Protein AF-A0A957UXJ2-F1 (afdb_monomer)

Sequence (69 aa):
MNAPELSLWYSAPATTWVEALPVGNGRLGAMVFGGIAQERLQLNEDTLWSGGPRAGDNPAARDVLPAVR

Solvent-accessible surface area (backbone atoms only — not comparable to full-at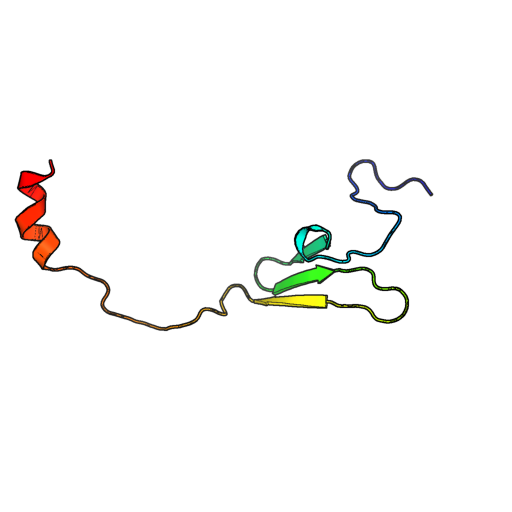om values): 4758 Å² total; per-residue (Å²): 134,85,71,63,97,87,64,92,82,73,98,66,56,40,90,52,76,91,64,27,49,80,48,69,77,86,47,50,37,36,34,45,22,67,35,87,94,60,71,49,73,50,77,48,52,76,79,79,64,88,83,73,96,70,92,79,79,62,79,69,52,70,77,50,47,77,83,75,108

Radius of gyration: 21.95 Å; Cα contacts (8 Å, |Δi|>4): 63; chains: 1; bounding box: 36×28×62 Å

pLDDT: mean 95.0, std 7.01, range [53.19, 98.69]

Mean predicted aligned error: 5.38 Å

Nearest PDB structures (foldseek):
  8soj-assembly1_B  TM=4.320E-01  e=7.307E+00  Enterovirus A71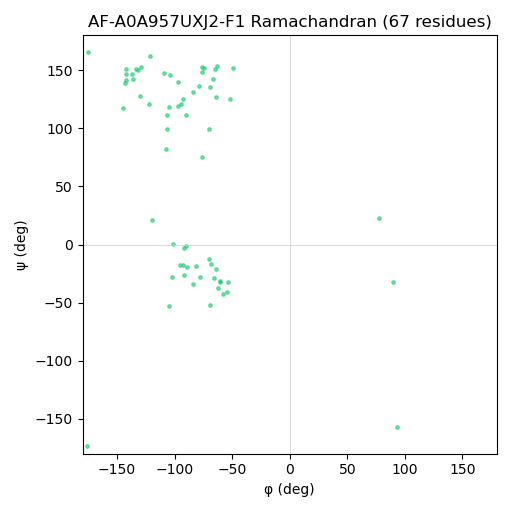
  5x22-assemb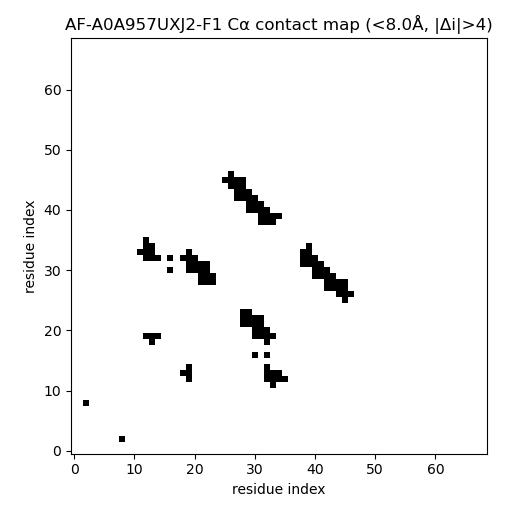ly1_D  TM=5.313E-01  e=8.832E+00  Thermus thermophilus HB8

Foldseek 3Di:
DDDPPPDDDDPDFAPDQVPFDWDDDVAKIWTWGPDDVDTDIDIDGPPPDPDDDDDPDDPCCVVCVVVVD

Secondary structure (DSSP, 8-state):
----SS----SS--SSGGGSEEEE-SSEEEEE---SSS--EEEEETT--SS-------TTHHHHHHHH-

Structure (mmCIF, N/CA/C/O backbone):
data_AF-A0A957UXJ2-F1
#
_entry.id   AF-A0A957UXJ2-F1
#
loop_
_atom_site.group_PDB
_atom_site.id
_atom_site.type_symbol
_atom_site.label_atom_id
_atom_site.label_alt_id
_atom_site.label_comp_id
_atom_site.label_asym_id
_atom_site.label_entity_id
_atom_site.label_seq_id
_atom_site.pdbx_PDB_ins_code
_atom_site.Cartn_x
_atom_site.Cartn_y
_atom_site.Cartn_z
_atom_site.occupancy
_atom_site.B_iso_or_equiv
_atom_site.auth_seq_id
_atom_site.auth_comp_id
_atom_site.auth_asym_id
_atom_site.auth_atom_id
_atom_site.pdbx_PDB_model_num
ATOM 1 N N . MET A 1 1 ? -19.490 9.288 21.527 1.00 53.19 1 MET A N 1
ATOM 2 C CA . MET A 1 1 ? -18.090 9.659 21.235 1.00 53.19 1 MET A CA 1
ATOM 3 C C . MET A 1 1 ? -18.118 10.454 19.947 1.00 53.19 1 MET A C 1
ATOM 5 O O . MET A 1 1 ? -18.591 9.909 18.960 1.00 53.19 1 MET A O 1
ATOM 9 N N . ASN A 1 2 ? -17.718 11.726 19.966 1.00 73.06 2 ASN A N 1
ATOM 10 C CA . ASN A 1 2 ? -17.654 12.527 18.742 1.00 73.06 2 ASN A CA 1
ATOM 11 C C . ASN A 1 2 ? -16.254 12.357 18.158 1.00 73.06 2 ASN A C 1
ATOM 13 O O . ASN A 1 2 ? -15.279 12.776 18.778 1.00 73.06 2 ASN A O 1
ATOM 17 N N . ALA A 1 3 ? -16.162 11.680 17.015 1.00 72.81 3 ALA A N 1
ATOM 18 C CA . ALA A 1 3 ? -14.930 11.643 16.246 1.00 72.81 3 ALA A CA 1
ATOM 19 C C . ALA A 1 3 ? -14.604 13.063 15.728 1.00 72.81 3 ALA A C 1
ATOM 21 O O . ALA A 1 3 ? -15.531 13.859 15.545 1.00 72.81 3 ALA A O 1
ATOM 22 N N . PRO A 1 4 ? -13.318 13.399 15.520 1.00 85.38 4 PRO A N 1
ATOM 23 C CA . PRO A 1 4 ? -12.920 14.632 14.843 1.00 85.38 4 PRO A CA 1
ATOM 24 C C . PRO A 1 4 ? -13.681 14.835 13.525 1.00 85.38 4 PRO A C 1
ATOM 26 O O . PRO A 1 4 ? -14.051 13.864 12.869 1.00 85.38 4 PRO A O 1
ATOM 29 N N . GLU A 1 5 ? -13.861 16.092 13.109 1.00 90.12 5 GLU A N 1
ATOM 30 C CA . GLU A 1 5 ? -14.607 16.460 11.889 1.00 90.12 5 GLU A CA 1
ATOM 31 C C . GLU A 1 5 ? -14.102 15.727 10.631 1.00 90.12 5 GLU A 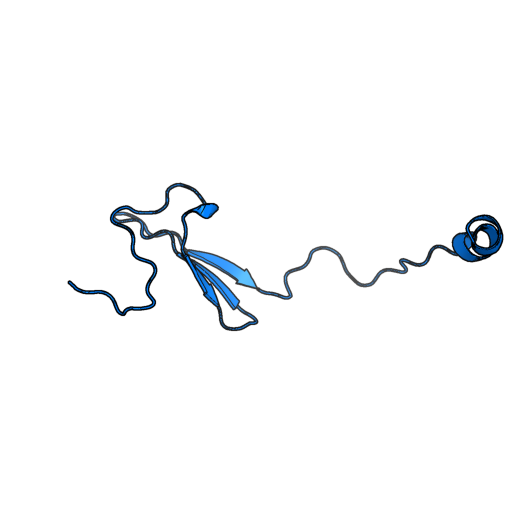C 1
ATOM 33 O O . GLU A 1 5 ? -14.885 15.361 9.759 1.00 90.12 5 GLU A O 1
ATOM 38 N N . LEU A 1 6 ? -12.800 15.434 10.576 1.00 94.50 6 LEU A N 1
ATOM 39 C CA . LEU A 1 6 ? -12.179 14.626 9.531 1.00 94.50 6 LEU A CA 1
ATOM 40 C C . LEU A 1 6 ? -11.794 13.259 10.093 1.00 94.50 6 LEU A C 1
ATOM 42 O O . LEU A 1 6 ? -10.660 13.029 10.511 1.00 94.50 6 LEU A O 1
ATOM 46 N N . SER A 1 7 ? -12.756 12.344 10.152 1.00 94.88 7 SER A N 1
ATOM 47 C CA . SER A 1 7 ? -12.525 10.968 10.590 1.00 94.88 7 SER A CA 1
ATOM 48 C C . SER A 1 7 ? -13.367 9.985 9.799 1.00 94.88 7 SER A C 1
ATOM 50 O O . SER A 1 7 ? -14.545 10.213 9.539 1.00 94.88 7 SER A O 1
ATOM 52 N N . LEU A 1 8 ? -12.750 8.857 9.457 1.00 95.38 8 LEU A N 1
ATOM 53 C CA . LEU A 1 8 ? -13.444 7.684 8.947 1.00 95.38 8 LEU A CA 1
ATOM 54 C C . LEU A 1 8 ? -13.658 6.730 10.125 1.00 95.38 8 LEU A C 1
ATOM 56 O O . LEU A 1 8 ? -12.694 6.301 10.757 1.00 95.38 8 LEU A O 1
ATOM 60 N N . TRP A 1 9 ? -14.917 6.433 10.444 1.00 95.62 9 TRP A N 1
ATOM 61 C CA . TRP A 1 9 ? -15.297 5.575 11.566 1.00 95.62 9 TRP A CA 1
ATOM 62 C C . TRP A 1 9 ? -16.392 4.597 11.150 1.00 95.62 9 TRP A C 1
ATOM 64 O O . TRP A 1 9 ? -17.308 4.964 10.414 1.00 95.62 9 TRP A O 1
ATOM 74 N N . TYR A 1 10 ? -16.317 3.369 11.663 1.00 96.12 10 TYR A N 1
ATOM 75 C CA . TYR A 1 10 ? -17.211 2.272 11.299 1.00 96.12 10 TYR A CA 1
ATOM 76 C C . TYR A 1 10 ? -17.635 1.504 12.550 1.00 96.12 10 TYR A C 1
ATOM 78 O O . TYR A 1 10 ? -16.882 1.391 13.517 1.00 96.12 10 TYR A O 1
ATOM 86 N N . SER A 1 11 ? -18.862 0.986 12.546 1.00 97.06 11 SER A N 1
ATOM 87 C CA . SER A 1 11 ? -19.440 0.242 13.672 1.00 97.06 11 SER A CA 1
ATOM 88 C C . SER A 1 11 ? -19.182 -1.266 13.617 1.00 97.06 11 SER A C 1
ATOM 90 O O . SER A 1 11 ? -19.608 -1.981 14.523 1.00 97.06 11 SER A O 1
ATOM 92 N N . ALA A 1 12 ? -18.503 -1.755 12.577 1.00 97.69 12 ALA A N 1
ATOM 93 C CA . ALA A 1 12 ? -18.192 -3.164 12.387 1.00 97.69 12 ALA A CA 1
ATOM 94 C C . ALA A 1 12 ? -16.784 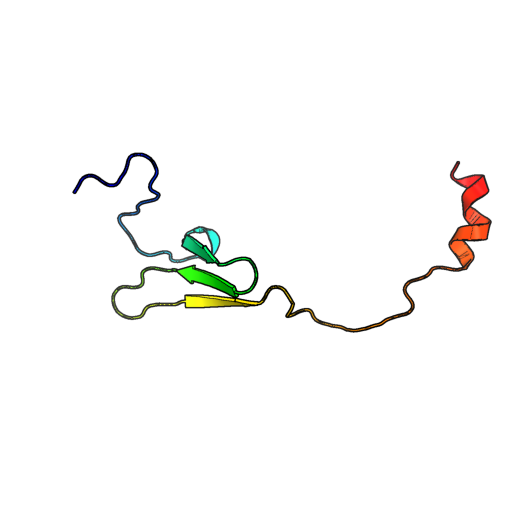-3.349 11.786 1.00 97.69 12 ALA A C 1
ATOM 96 O O . ALA A 1 12 ? -16.327 -2.468 11.052 1.00 97.69 12 ALA A O 1
ATOM 97 N N . PRO A 1 13 ? -16.108 -4.479 12.074 1.00 98.31 13 PRO A N 1
ATOM 98 C CA . PRO A 1 13 ? -14.847 -4.840 11.431 1.00 98.31 13 PRO A CA 1
ATOM 99 C C . PRO A 1 13 ? -14.995 -5.054 9.922 1.00 98.31 13 PRO A C 1
ATOM 101 O O . PRO A 1 13 ? -16.047 -5.489 9.450 1.00 98.31 13 PRO A O 1
ATOM 104 N N . ALA A 1 14 ? -13.909 -4.842 9.185 1.00 98.19 14 ALA A N 1
ATOM 105 C CA . ALA A 1 14 ? -13.827 -5.166 7.769 1.00 98.19 14 ALA A CA 1
ATOM 106 C C . ALA A 1 14 ? -13.830 -6.688 7.548 1.00 98.19 14 ALA A C 1
ATOM 108 O O . ALA A 1 14 ? -13.096 -7.439 8.196 1.00 98.19 14 ALA A O 1
ATOM 109 N N . THR A 1 15 ? -14.614 -7.143 6.575 1.00 97.06 15 THR A N 1
ATOM 110 C CA . THR A 1 15 ? -14.643 -8.540 6.110 1.00 97.06 15 THR A CA 1
ATOM 111 C C . THR A 1 15 ? -13.873 -8.710 4.802 1.00 97.06 15 THR A C 1
ATOM 113 O O . THR A 1 15 ? -13.285 -9.765 4.545 1.00 97.06 15 THR A O 1
ATOM 116 N N . THR A 1 16 ? -13.803 -7.647 3.999 1.00 97.81 16 THR A N 1
ATOM 117 C CA . THR A 1 16 ? -13.074 -7.600 2.730 1.00 97.81 16 THR A CA 1
ATOM 118 C C . THR A 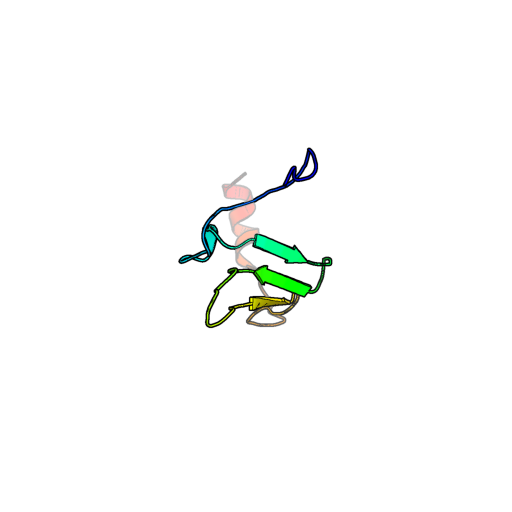1 16 ? -12.014 -6.504 2.734 1.00 97.81 16 THR A C 1
ATOM 120 O O . THR A 1 16 ? -12.010 -5.607 3.571 1.00 97.81 16 THR A O 1
ATOM 123 N N . TRP A 1 17 ? -11.057 -6.590 1.809 1.00 97.44 17 TRP A N 1
ATOM 124 C CA . TRP A 1 17 ? -9.921 -5.665 1.768 1.00 97.44 17 TRP A CA 1
ATOM 125 C C . TRP A 1 17 ? -10.324 -4.206 1.534 1.00 97.44 17 TRP A C 1
ATOM 127 O O . TRP A 1 17 ? -9.748 -3.315 2.146 1.00 97.44 17 TRP A O 1
ATOM 137 N N . VAL A 1 18 ? -11.338 -3.971 0.700 1.00 97.31 18 VAL A N 1
ATOM 138 C CA . VAL A 1 18 ? -11.812 -2.619 0.356 1.00 97.31 18 VAL A CA 1
ATOM 139 C C . VAL A 1 18 ? -12.515 -1.903 1.517 1.00 97.31 18 VAL A C 1
ATOM 141 O O . VAL A 1 18 ? -12.745 -0.703 1.433 1.00 97.31 18 VAL A O 1
ATOM 144 N N . GLU A 1 19 ? -12.844 -2.623 2.593 1.00 98.19 19 GLU A N 1
ATOM 145 C CA . GLU A 1 19 ? -13.432 -2.075 3.823 1.00 98.19 19 GLU A CA 1
ATOM 146 C C . GLU A 1 19 ? -12.369 -1.717 4.875 1.00 98.19 19 GLU A C 1
ATOM 148 O O . GLU A 1 19 ? -12.658 -0.987 5.821 1.00 98.19 19 GLU A O 1
ATOM 153 N N . ALA A 1 20 ? -11.147 -2.247 4.744 1.00 98.44 20 ALA A N 1
ATOM 154 C CA . ALA A 1 20 ? -10.070 -2.018 5.700 1.00 98.44 20 ALA A CA 1
ATOM 155 C C . ALA A 1 20 ? -9.481 -0.606 5.555 1.00 98.44 20 ALA A C 1
ATOM 157 O O . ALA A 1 20 ? -9.472 -0.021 4.471 1.00 98.44 20 ALA A O 1
ATOM 158 N N . LEU A 1 21 ? -8.953 -0.057 6.651 1.00 98.50 21 LEU A N 1
ATOM 159 C CA . LEU A 1 21 ? -8.459 1.321 6.674 1.00 98.50 21 LEU A CA 1
ATOM 160 C C . LEU A 1 21 ? -6.962 1.390 6.351 1.00 98.50 21 LEU A C 1
ATOM 162 O O . LEU A 1 21 ? -6.177 0.727 7.037 1.00 98.50 21 LEU A O 1
ATOM 166 N N . PRO A 1 22 ? -6.550 2.185 5.344 1.00 98.31 22 PRO A N 1
ATOM 167 C CA . PRO A 1 22 ? -5.148 2.325 4.983 1.00 98.31 22 PRO A CA 1
ATOM 168 C C . PRO A 1 22 ? -4.413 3.263 5.943 1.00 98.31 22 PRO A C 1
ATOM 170 O O . PRO A 1 22 ? -4.877 4.361 6.254 1.00 98.31 22 PRO A O 1
ATOM 173 N N . VAL A 1 23 ? -3.211 2.861 6.343 1.00 98.50 23 VAL A N 1
ATOM 174 C CA . VAL A 1 23 ? -2.220 3.713 7.013 1.00 98.50 23 VAL A CA 1
ATOM 175 C C . VAL A 1 23 ? -0.860 3.532 6.346 1.00 98.50 23 VAL A C 1
ATOM 177 O O . VAL A 1 23 ? -0.556 2.453 5.838 1.00 98.50 23 VAL A O 1
ATOM 180 N N . GLY A 1 24 ? -0.017 4.564 6.344 1.00 98.25 24 GLY A N 1
ATOM 181 C CA . GLY A 1 24 ? 1.322 4.451 5.771 1.00 98.25 24 GLY A CA 1
ATOM 182 C C . GLY A 1 24 ? 2.191 5.689 5.954 1.00 98.25 24 GLY A C 1
ATOM 183 O O . GLY A 1 24 ? 1.705 6.761 6.307 1.00 98.25 24 GLY A O 1
ATOM 184 N N . ASN A 1 25 ? 3.492 5.523 5.713 1.00 98.50 25 ASN A N 1
ATOM 185 C CA . ASN A 1 25 ? 4.503 6.584 5.823 1.00 98.50 25 ASN A CA 1
ATOM 186 C C . ASN A 1 25 ? 5.234 6.863 4.497 1.00 98.50 25 ASN A C 1
ATOM 188 O O . ASN A 1 25 ? 6.352 7.372 4.497 1.00 98.50 25 ASN A O 1
ATOM 192 N N . GLY A 1 26 ? 4.626 6.478 3.374 1.00 97.69 26 GLY A N 1
ATOM 193 C CA . GLY A 1 26 ? 5.214 6.564 2.037 1.00 97.69 26 GLY A CA 1
ATOM 194 C C . GLY A 1 26 ? 6.009 5.324 1.625 1.00 97.69 26 GLY A C 1
ATOM 195 O O . GLY A 1 26 ? 5.962 4.978 0.455 1.00 97.69 26 GLY A O 1
ATOM 196 N N . ARG A 1 27 ? 6.652 4.622 2.572 1.00 98.25 27 ARG A N 1
ATOM 197 C CA . ARG A 1 27 ? 7.420 3.390 2.306 1.00 98.25 27 ARG A CA 1
ATOM 198 C C . ARG A 1 27 ? 6.692 2.128 2.765 1.00 98.25 27 ARG A C 1
ATOM 200 O O . ARG A 1 27 ? 6.504 1.182 2.012 1.00 98.25 27 ARG A O 1
ATOM 207 N N . LEU A 1 28 ? 6.277 2.114 4.029 1.00 98.62 28 LEU A N 1
ATOM 208 C CA . LEU A 1 28 ? 5.478 1.041 4.610 1.00 98.62 28 LEU A CA 1
ATOM 209 C C . LEU A 1 28 ? 4.003 1.426 4.592 1.00 98.62 28 LEU A C 1
ATOM 211 O O . LEU A 1 28 ? 3.648 2.567 4.905 1.00 98.62 28 LEU A O 1
ATOM 215 N N . GLY A 1 29 ? 3.162 0.445 4.278 1.00 98.50 29 GLY A N 1
ATOM 216 C CA . GLY A 1 29 ? 1.711 0.549 4.340 1.00 98.50 29 GLY A CA 1
ATOM 217 C C . GLY A 1 29 ? 1.100 -0.608 5.120 1.00 98.50 29 GLY A C 1
ATOM 218 O O . GLY A 1 29 ? 1.667 -1.702 5.175 1.00 98.50 29 GLY A O 1
ATOM 219 N N . ALA A 1 30 ? -0.065 -0.370 5.713 1.00 98.62 30 ALA A N 1
ATOM 220 C CA . ALA A 1 30 ? -0.892 -1.423 6.272 1.00 98.62 30 ALA A CA 1
ATOM 221 C C . ALA A 1 30 ? -2.381 -1.159 6.036 1.00 98.62 30 ALA A C 1
ATOM 223 O O . ALA A 1 30 ? -2.829 -0.014 6.069 1.00 98.62 30 ALA A O 1
ATOM 224 N N . MET A 1 31 ? -3.140 -2.235 5.856 1.00 98.69 31 MET A N 1
ATOM 225 C CA . MET A 1 31 ? -4.602 -2.224 5.856 1.00 98.69 31 MET A CA 1
ATOM 226 C C . MET A 1 31 ? -5.095 -2.818 7.174 1.00 98.69 31 MET A C 1
ATOM 228 O O . MET A 1 31 ? -4.801 -3.981 7.471 1.00 98.69 31 MET A O 1
ATOM 232 N N . VAL A 1 32 ? -5.819 -2.017 7.958 1.00 98.62 32 VAL A N 1
ATOM 233 C CA . VAL A 1 32 ? -6.320 -2.367 9.297 1.00 98.62 32 VAL A CA 1
ATOM 234 C C . VAL A 1 32 ? -7.749 -2.896 9.201 1.00 98.62 32 VAL A C 1
ATOM 236 O O . VAL A 1 32 ? -8.631 -2.179 8.727 1.00 98.62 32 VAL A O 1
ATOM 239 N N . PHE A 1 33 ? -7.987 -4.133 9.651 1.00 98.62 33 PHE A N 1
ATOM 240 C CA . PHE A 1 33 ? -9.296 -4.783 9.527 1.00 98.62 33 PHE A CA 1
ATOM 241 C C . PHE A 1 33 ? -10.214 -4.582 10.742 1.00 98.62 33 PHE A C 1
ATOM 243 O O . PHE A 1 33 ? -11.434 -4.606 10.584 1.00 98.62 33 PHE A O 1
ATOM 250 N N . GLY A 1 34 ? -9.674 -4.360 11.940 1.00 98.31 34 GLY A N 1
ATOM 251 C CA . GLY A 1 34 ? -10.465 -4.123 13.151 1.00 98.31 34 GLY A CA 1
ATOM 252 C C . GLY A 1 34 ? -11.074 -5.395 13.749 1.00 98.31 34 GLY A C 1
ATOM 253 O O . GLY A 1 34 ? -12.101 -5.325 14.424 1.00 98.31 34 GLY A O 1
ATOM 254 N N . GLY A 1 35 ? -10.508 -6.570 13.458 1.00 97.75 35 GLY A N 1
ATOM 255 C CA . GLY A 1 35 ? -11.060 -7.856 13.891 1.00 97.75 35 GLY A CA 1
ATOM 256 C C . GLY A 1 35 ? -11.064 -8.016 15.418 1.00 97.75 35 GLY A C 1
ATOM 257 O O . GLY A 1 35 ? -10.032 -7.884 16.065 1.00 97.75 35 GLY A O 1
ATOM 258 N N . ILE A 1 36 ? -12.227 -8.339 16.001 1.00 97.19 36 ILE A N 1
ATOM 259 C CA . ILE A 1 36 ? -12.429 -8.335 17.465 1.00 97.19 36 ILE A CA 1
ATOM 260 C C . ILE A 1 36 ? -11.656 -9.466 18.160 1.00 97.19 36 ILE A C 1
ATOM 262 O O . ILE A 1 36 ? -10.935 -9.227 19.123 1.00 97.19 36 ILE A O 1
ATOM 266 N N . ALA A 1 37 ? -11.829 -10.709 17.699 1.00 97.75 37 ALA A N 1
ATOM 267 C CA . ALA A 1 37 ? -11.157 -11.872 18.288 1.00 97.75 37 ALA A CA 1
ATOM 268 C C . ALA A 1 37 ? -9.737 -12.062 17.738 1.00 97.75 37 ALA A C 1
ATOM 270 O O . ALA A 1 37 ? -8.841 -12.515 18.446 1.00 97.75 37 ALA A O 1
ATOM 271 N N . GLN A 1 38 ? -9.546 -11.722 16.464 1.00 97.62 38 GLN A N 1
ATOM 272 C CA . GLN A 1 38 ? -8.268 -11.789 15.778 1.00 97.62 38 GLN A CA 1
ATOM 273 C C . GLN A 1 38 ? -8.176 -10.622 14.801 1.00 97.62 38 GLN A C 1
ATOM 275 O O . GLN A 1 38 ? -8.959 -10.532 13.856 1.00 97.62 38 GLN A O 1
ATOM 280 N N . GLU A 1 39 ? -7.199 -9.754 15.025 1.00 97.81 39 GLU A N 1
ATOM 281 C CA . GLU A 1 39 ? -6.884 -8.673 14.103 1.00 97.81 39 GLU A CA 1
ATOM 282 C C . GLU A 1 39 ? -6.115 -9.210 12.888 1.00 97.81 39 GLU A C 1
ATOM 284 O O . GLU A 1 39 ? -5.317 -10.147 12.989 1.00 97.81 39 GLU A O 1
ATOM 289 N N . ARG A 1 40 ? -6.322 -8.571 11.736 1.00 98.38 40 ARG A N 1
ATOM 290 C CA . ARG A 1 40 ? -5.501 -8.740 10.546 1.00 98.38 40 ARG A CA 1
ATOM 291 C C . ARG A 1 40 ? -4.932 -7.391 10.137 1.00 98.38 40 ARG A C 1
ATOM 293 O O . ARG A 1 40 ? -5.664 -6.483 9.772 1.00 98.38 40 ARG A O 1
ATOM 300 N N . LEU A 1 41 ? -3.608 -7.310 10.089 1.00 98.44 41 LEU A N 1
ATOM 301 C CA . LEU A 1 41 ? -2.901 -6.234 9.406 1.00 98.44 41 LEU A CA 1
ATOM 302 C C . LEU A 1 41 ? -2.313 -6.807 8.122 1.00 98.44 41 LEU A C 1
ATOM 304 O O . LEU A 1 41 ? -1.421 -7.654 8.174 1.00 98.44 41 LEU A O 1
ATOM 308 N N . GLN A 1 42 ? -2.827 -6.385 6.969 1.00 98.25 42 GLN A N 1
ATOM 309 C CA . GLN A 1 42 ? -2.153 -6.687 5.706 1.00 98.25 42 GLN A CA 1
ATOM 310 C C . GLN A 1 42 ? -1.072 -5.636 5.475 1.00 98.25 42 GLN A C 1
ATOM 312 O O . GLN A 1 42 ? -1.365 -4.455 5.609 1.00 98.25 42 GLN A O 1
ATOM 317 N N . LEU A 1 43 ? 0.147 -6.060 5.143 1.00 98.50 43 LEU A N 1
ATOM 318 C CA . LEU A 1 43 ? 1.312 -5.182 5.037 1.00 98.50 43 LEU A CA 1
ATOM 319 C C . LEU A 1 43 ? 1.750 -4.986 3.583 1.00 98.50 43 LEU A C 1
ATOM 321 O O . LEU A 1 43 ? 1.676 -5.912 2.775 1.00 98.50 43 LEU A O 1
ATOM 325 N N . ASN A 1 44 ? 2.286 -3.802 3.298 1.00 98.44 44 ASN A N 1
ATOM 326 C CA . ASN A 1 44 ? 2.918 -3.446 2.033 1.00 98.44 44 ASN A CA 1
ATOM 327 C C . ASN A 1 44 ? 4.260 -2.740 2.275 1.00 98.44 44 ASN A C 1
ATOM 329 O O . ASN A 1 44 ? 4.446 -2.045 3.277 1.00 98.44 44 ASN A O 1
ATOM 333 N N . GLU A 1 45 ? 5.170 -2.901 1.317 1.00 98.44 45 GLU A N 1
ATOM 334 C CA . GLU A 1 45 ? 6.427 -2.161 1.191 1.00 98.44 45 GLU A CA 1
ATOM 335 C C . GLU A 1 45 ? 6.498 -1.660 -0.258 1.00 98.44 45 GLU A C 1
ATOM 337 O O . GLU A 1 45 ? 6.243 -2.436 -1.183 1.00 98.44 45 GLU A O 1
ATOM 342 N N . ASP A 1 46 ? 6.728 -0.364 -0.453 1.00 98.12 46 ASP A N 1
ATOM 343 C CA . ASP A 1 46 ? 6.600 0.323 -1.745 1.00 98.12 46 ASP A CA 1
ATOM 344 C C . ASP A 1 46 ? 7.581 -0.169 -2.818 1.00 98.12 46 ASP A C 1
ATOM 346 O O . ASP A 1 46 ? 7.309 -0.016 -4.011 1.00 98.12 46 ASP A O 1
ATOM 350 N N . THR A 1 47 ? 8.688 -0.797 -2.419 1.00 97.38 47 THR A N 1
ATOM 351 C CA . THR A 1 47 ? 9.708 -1.354 -3.312 1.00 97.38 47 THR A CA 1
ATOM 352 C C . THR A 1 47 ? 9.616 -2.869 -3.492 1.00 97.38 47 THR A C 1
ATOM 354 O O . THR A 1 47 ? 10.392 -3.432 -4.271 1.00 97.38 47 THR A O 1
ATOM 357 N N . LEU A 1 48 ? 8.650 -3.547 -2.860 1.00 97.69 48 LEU A N 1
ATOM 358 C CA . LEU A 1 48 ? 8.457 -4.991 -3.016 1.00 97.69 48 LEU A CA 1
ATOM 359 C C . LEU A 1 48 ? 7.781 -5.337 -4.352 1.00 97.69 48 LEU A C 1
ATOM 361 O O . LEU A 1 48 ? 6.606 -5.699 -4.419 1.00 97.69 48 LEU A O 1
ATOM 365 N N . TRP A 1 49 ? 8.556 -5.247 -5.428 1.00 96.88 49 TRP A N 1
ATOM 366 C CA . TRP A 1 49 ? 8.133 -5.580 -6.783 1.00 96.88 49 TRP A CA 1
ATOM 367 C C . TRP A 1 49 ? 8.696 -6.927 -7.228 1.00 96.88 49 TRP A C 1
ATOM 369 O O . TRP A 1 49 ? 9.821 -7.301 -6.902 1.00 96.88 49 TRP A O 1
ATOM 379 N N . SER A 1 50 ? 7.916 -7.655 -8.027 1.00 95.88 50 SER A N 1
ATOM 380 C CA . SER A 1 50 ? 8.418 -8.825 -8.746 1.00 95.88 50 SER A CA 1
ATOM 381 C C . SER A 1 50 ? 9.255 -8.411 -9.957 1.00 95.88 50 SER A C 1
ATOM 383 O O . SER A 1 50 ? 8.971 -7.398 -10.595 1.00 95.88 50 SER A O 1
ATOM 385 N N . GLY A 1 51 ? 10.198 -9.262 -10.352 1.00 94.56 51 GLY A N 1
ATOM 386 C CA . GLY A 1 51 ? 11.062 -9.023 -11.506 1.00 94.56 51 GLY A CA 1
ATOM 387 C C . GLY A 1 51 ? 12.377 -8.356 -11.112 1.00 94.56 51 GLY A C 1
ATOM 388 O O . GLY A 1 51 ? 12.844 -8.491 -9.985 1.00 94.56 51 GLY A O 1
ATOM 389 N N . GLY A 1 52 ? 13.007 -7.682 -12.070 1.00 94.38 52 GLY A N 1
ATOM 390 C CA . GLY A 1 52 ? 14.298 -7.032 -11.881 1.00 94.38 52 GLY A CA 1
ATOM 391 C C . GLY A 1 52 ? 14.726 -6.265 -13.131 1.00 94.38 52 GLY A C 1
ATOM 392 O O . GLY A 1 52 ? 13.942 -6.162 -14.081 1.00 94.38 52 GLY A O 1
ATOM 393 N N . PRO A 1 53 ? 15.959 -5.732 -13.155 1.00 95.44 53 PRO A N 1
ATOM 394 C CA . PRO A 1 53 ? 16.487 -5.025 -14.313 1.00 95.44 53 PRO A CA 1
ATOM 395 C C . PRO A 1 53 ? 16.353 -5.861 -15.590 1.00 95.44 53 PRO A C 1
ATOM 397 O O . PRO A 1 53 ? 16.805 -7.005 -15.655 1.00 95.44 53 PRO A O 1
ATOM 400 N N . ARG A 1 54 ? 15.718 -5.286 -16.612 1.00 93.31 54 ARG A N 1
ATOM 401 C CA . ARG A 1 54 ? 15.467 -5.940 -17.897 1.00 93.31 54 ARG A CA 1
ATOM 402 C C . ARG A 1 54 ? 15.619 -4.931 -19.031 1.00 93.31 54 ARG A C 1
ATOM 404 O O . ARG A 1 54 ? 15.151 -3.802 -18.920 1.00 93.31 54 ARG A O 1
ATOM 411 N N . ALA A 1 55 ? 16.193 -5.375 -20.149 1.00 90.25 55 ALA A N 1
ATOM 412 C CA . ALA A 1 55 ? 16.114 -4.652 -21.414 1.00 90.25 55 ALA A CA 1
ATOM 413 C C . ALA A 1 55 ? 14.673 -4.733 -21.952 1.00 90.25 55 ALA A C 1
ATOM 415 O O . ALA A 1 55 ? 14.237 -5.771 -22.456 1.00 90.25 55 ALA A O 1
ATOM 416 N N . GLY A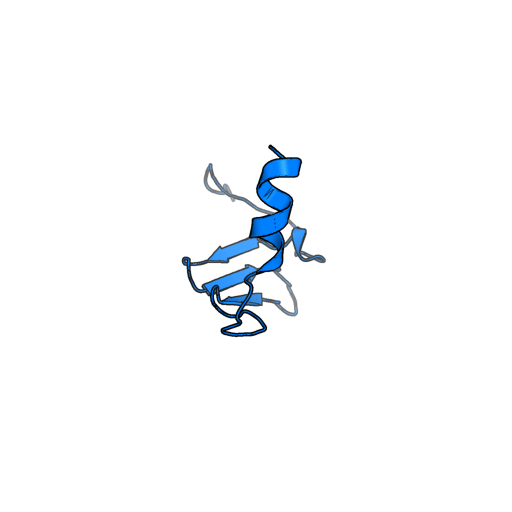 1 56 ? 13.903 -3.665 -21.732 1.00 92.06 56 GLY A N 1
ATOM 417 C CA . GLY A 1 56 ? 12.497 -3.547 -22.136 1.00 92.06 56 GLY A CA 1
ATOM 418 C C . GLY A 1 56 ? 12.289 -2.916 -23.512 1.00 92.06 56 GLY A C 1
ATOM 419 O O . GLY A 1 56 ? 11.150 -2.829 -23.964 1.00 92.06 56 GLY A O 1
ATOM 420 N N . ASP A 1 57 ? 13.367 -2.482 -24.164 1.00 95.12 57 ASP A N 1
ATOM 421 C CA . ASP A 1 57 ? 13.293 -1.772 -25.434 1.00 95.12 57 ASP A CA 1
ATOM 422 C C . ASP A 1 57 ? 12.765 -2.678 -26.548 1.00 95.12 57 ASP A C 1
ATOM 424 O O . ASP A 1 57 ? 13.105 -3.860 -26.635 1.00 95.12 57 ASP A O 1
ATOM 428 N N . ASN A 1 58 ? 11.957 -2.098 -27.437 1.00 95.44 58 ASN A N 1
ATOM 429 C CA . ASN A 1 58 ? 11.546 -2.730 -28.685 1.00 95.44 58 ASN A CA 1
ATOM 430 C C . ASN A 1 58 ? 12.283 -2.066 -29.864 1.00 95.44 58 ASN A C 1
ATOM 432 O O . ASN A 1 58 ? 11.840 -1.011 -30.326 1.00 95.44 58 ASN A O 1
ATOM 436 N N . PRO A 1 59 ? 13.369 -2.663 -30.393 1.00 94.00 59 PRO A N 1
ATOM 437 C CA . PRO A 1 59 ? 14.143 -2.070 -31.485 1.00 94.00 59 PRO A CA 1
ATOM 438 C C . PRO A 1 59 ? 13.329 -1.845 -32.765 1.00 94.00 59 PRO A C 1
ATOM 440 O O . PRO A 1 59 ? 13.552 -0.859 -33.465 1.00 94.00 59 PRO A O 1
ATOM 443 N N . ALA A 1 60 ? 12.341 -2.706 -33.037 1.00 94.19 60 ALA A N 1
ATOM 444 C CA . ALA A 1 60 ? 11.487 -2.603 -34.220 1.00 94.19 60 ALA A CA 1
ATOM 445 C C .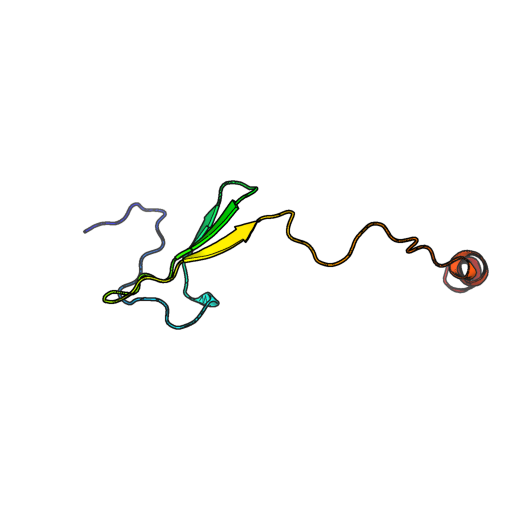 ALA A 1 60 ? 10.550 -1.383 -34.178 1.00 94.19 60 ALA A C 1
ATOM 447 O O . ALA A 1 60 ? 10.034 -0.961 -35.211 1.00 94.19 60 ALA A O 1
ATOM 448 N N . ALA A 1 61 ? 10.345 -0.776 -33.002 1.00 95.31 61 ALA A N 1
ATOM 449 C CA . ALA A 1 61 ? 9.513 0.417 -32.872 1.00 95.31 61 ALA A CA 1
ATOM 450 C C . ALA A 1 61 ? 10.046 1.590 -33.710 1.00 95.31 61 ALA A C 1
ATOM 452 O O . ALA A 1 61 ? 9.258 2.387 -34.220 1.00 95.31 61 ALA A O 1
ATOM 453 N N . ARG A 1 62 ? 11.372 1.676 -33.900 1.00 94.56 62 ARG A N 1
ATOM 454 C CA . ARG A 1 62 ? 12.004 2.713 -34.726 1.00 94.56 62 ARG A CA 1
ATOM 455 C C . ARG A 1 62 ? 11.481 2.697 -36.160 1.00 94.56 62 ARG A C 1
ATOM 457 O O . ARG A 1 62 ? 11.221 3.761 -36.718 1.00 94.56 62 ARG A O 1
ATOM 464 N N . ASP A 1 63 ? 11.335 1.510 -36.732 1.00 96.00 63 ASP A N 1
ATOM 465 C CA . ASP A 1 63 ? 11.010 1.347 -38.148 1.00 96.00 63 ASP A CA 1
ATOM 466 C C . ASP A 1 63 ? 9.523 1.606 -38.420 1.00 96.00 63 ASP A C 1
ATOM 468 O O . ASP A 1 63 ? 9.157 2.073 -39.496 1.00 96.00 63 ASP A O 1
ATOM 472 N N . VAL A 1 64 ? 8.664 1.367 -37.424 1.00 95.44 64 VAL A N 1
ATOM 473 C CA . VAL A 1 64 ? 7.204 1.539 -37.532 1.00 95.44 64 VAL A CA 1
ATOM 474 C C . VAL A 1 64 ? 6.753 2.960 -37.158 1.00 95.44 64 VAL A C 1
ATOM 476 O O . VAL A 1 64 ? 5.678 3.398 -37.566 1.00 95.44 64 VAL A O 1
ATOM 479 N N . LEU A 1 65 ? 7.580 3.726 -36.437 1.00 95.75 65 LEU A N 1
ATOM 480 C CA . LEU A 1 65 ? 7.248 5.076 -35.967 1.00 95.75 65 LEU A CA 1
ATOM 481 C C . LEU A 1 65 ? 6.794 6.054 -37.075 1.00 95.75 65 LEU A C 1
ATOM 483 O O . LEU A 1 65 ? 5.846 6.796 -36.823 1.00 95.75 65 LEU A O 1
ATOM 487 N N . PRO A 1 66 ? 7.399 6.096 -38.283 1.00 96.19 66 PRO A N 1
ATOM 488 C CA . PRO A 1 66 ? 6.936 6.990 -39.347 1.00 96.19 66 PRO A CA 1
ATOM 489 C C . PRO A 1 66 ? 5.537 6.659 -39.875 1.00 96.19 66 PRO A C 1
ATOM 491 O O . PRO A 1 66 ? 4.855 7.561 -40.336 1.00 96.19 66 PRO A O 1
ATOM 494 N N . ALA A 1 67 ? 5.116 5.392 -39.815 1.00 94.88 67 ALA A N 1
ATOM 495 C CA . ALA A 1 67 ? 3.815 4.955 -40.322 1.00 94.88 67 ALA A CA 1
ATOM 496 C C . ALA A 1 67 ? 2.658 5.222 -39.341 1.00 94.88 67 ALA A C 1
ATOM 498 O O . ALA A 1 67 ? 1.501 5.198 -39.746 1.00 94.88 67 ALA A O 1
ATOM 499 N N . VAL A 1 68 ? 2.966 5.435 -38.055 1.00 93.50 68 VAL A N 1
ATOM 500 C CA . VAL A 1 68 ? 1.978 5.689 -36.986 1.00 93.50 68 VAL A CA 1
ATOM 501 C C 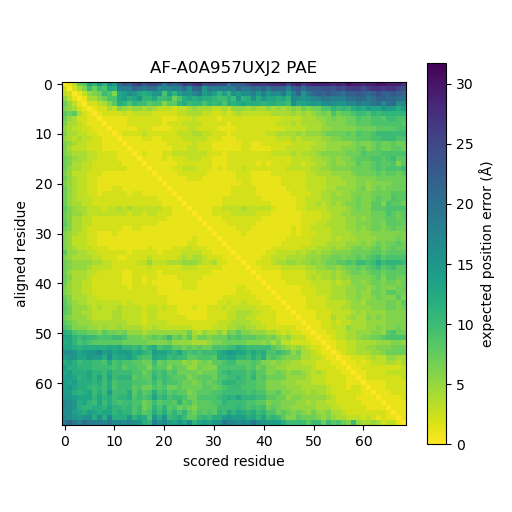. VAL A 1 68 ? 1.769 7.191 -36.724 1.00 93.50 68 VAL A C 1
ATOM 503 O O . VAL A 1 68 ? 0.783 7.559 -36.090 1.00 93.50 68 VAL A O 1
ATOM 506 N N . ARG A 1 69 ? 2.688 8.052 -37.177 1.00 83.50 69 ARG A N 1
ATOM 507 C CA . ARG A 1 69 ? 2.584 9.519 -37.070 1.00 83.50 69 ARG A CA 1
ATOM 508 C C . ARG A 1 69 ? 1.606 10.094 -38.085 1.00 83.50 69 ARG A C 1
ATOM 510 O O . ARG A 1 69 ? 0.941 11.081 -37.707 1.00 83.50 69 ARG A O 1
#